Protein AF-A0A8T1W6V2-F1 (afdb_monomer_lite)

Foldseek 3Di:
DDDDPVQLCVQLVVVVVVVVVVVVCVVDVVVVVLVVPQDDCDDPDPVVNVVSVVSCVVCVVVVVVCCVVVVVVVVVVVNVVSSVVSVVVVVCVVPVDDDPVDDDDDDD

Structure (mmCIF, N/CA/C/O backbone):
data_AF-A0A8T1W6V2-F1
#
_entry.id   AF-A0A8T1W6V2-F1
#
loop_
_atom_site.group_PDB
_atom_site.id
_atom_site.type_symbol
_atom_site.label_atom_id
_atom_site.label_alt_id
_atom_site.label_comp_id
_atom_site.label_asym_id
_atom_site.label_entity_id
_atom_site.label_seq_id
_atom_site.pdbx_PDB_ins_code
_atom_site.Cartn_x
_atom_site.Cartn_y
_atom_site.Cartn_z
_atom_site.occupancy
_atom_site.B_iso_or_equiv
_atom_site.auth_seq_id
_atom_site.auth_comp_id
_atom_site.auth_asym_id
_atom_site.auth_atom_id
_atom_site.pdbx_PDB_model_num
ATOM 1 N N . MET A 1 1 ? 20.141 -13.248 -22.130 1.00 62.03 1 MET A N 1
ATOM 2 C CA . MET A 1 1 ? 20.116 -12.518 -20.847 1.00 62.03 1 MET A CA 1
ATOM 3 C C . MET A 1 1 ? 18.783 -12.831 -20.200 1.00 62.03 1 MET A C 1
ATOM 5 O O . MET A 1 1 ? 17.768 -12.407 -20.731 1.00 62.03 1 MET A O 1
ATOM 9 N N . GLU A 1 2 ? 18.767 -13.651 -19.155 1.00 70.81 2 GLU A N 1
ATOM 10 C CA . GLU A 1 2 ? 17.520 -14.030 -18.485 1.00 70.81 2 GLU A CA 1
ATOM 11 C C . GLU A 1 2 ? 17.274 -13.102 -17.303 1.00 70.81 2 GLU A C 1
ATOM 13 O O . GLU A 1 2 ? 18.123 -12.954 -16.426 1.00 70.81 2 GLU A O 1
ATOM 18 N N . ILE A 1 3 ? 16.115 -12.451 -17.303 1.00 77.00 3 ILE A N 1
ATOM 19 C CA . ILE A 1 3 ? 15.654 -11.661 -16.168 1.00 77.00 3 ILE A CA 1
ATOM 20 C C . ILE A 1 3 ? 14.823 -12.589 -15.296 1.00 77.00 3 ILE A C 1
ATOM 22 O O . ILE A 1 3 ? 13.771 -13.073 -15.712 1.00 77.00 3 ILE A O 1
ATOM 26 N N . SER A 1 4 ? 15.278 -12.823 -14.068 1.00 84.75 4 SER A N 1
ATOM 27 C CA . SER A 1 4 ? 14.500 -13.602 -13.111 1.00 84.75 4 SER A CA 1
ATOM 28 C C . SER A 1 4 ? 13.398 -12.749 -12.486 1.00 84.75 4 SER A C 1
ATOM 30 O O . SER A 1 4 ? 13.612 -11.605 -12.079 1.00 84.75 4 SER A O 1
ATOM 32 N N . THR A 1 5 ? 12.227 -13.345 -12.268 1.00 81.56 5 THR A N 1
ATOM 33 C CA . THR A 1 5 ? 11.142 -12.728 -11.491 1.00 81.56 5 THR A CA 1
ATOM 34 C C . THR A 1 5 ? 11.591 -12.354 -10.074 1.00 81.56 5 THR A C 1
ATOM 36 O O . THR A 1 5 ? 11.094 -11.385 -9.500 1.00 81.56 5 THR A O 1
ATOM 39 N N . ARG A 1 6 ? 12.543 -13.100 -9.494 1.00 84.19 6 ARG A N 1
ATOM 40 C CA . ARG A 1 6 ? 13.104 -12.815 -8.163 1.00 84.19 6 ARG A CA 1
ATOM 41 C C . ARG A 1 6 ? 13.891 -11.506 -8.151 1.00 84.19 6 ARG A C 1
ATOM 43 O O . ARG A 1 6 ? 13.776 -10.733 -7.204 1.00 84.19 6 ARG A O 1
ATOM 50 N N . GLU A 1 7 ? 14.652 -11.261 -9.209 1.00 85.44 7 GLU A N 1
ATOM 51 C CA . GLU A 1 7 ? 15.466 -10.061 -9.383 1.00 85.44 7 GLU A CA 1
ATOM 52 C C . GLU A 1 7 ? 14.586 -8.819 -9.549 1.00 85.44 7 GLU A C 1
ATOM 54 O O . GLU A 1 7 ? 14.771 -7.833 -8.837 1.00 85.44 7 GLU A O 1
ATOM 59 N N . TYR A 1 8 ? 13.549 -8.901 -10.390 1.00 86.38 8 TYR A N 1
ATOM 60 C CA . TYR A 1 8 ? 12.558 -7.832 -10.526 1.00 86.38 8 TYR A CA 1
ATOM 61 C C . TYR A 1 8 ? 11.899 -7.476 -9.186 1.00 86.38 8 TYR A C 1
ATOM 63 O O . TYR A 1 8 ? 11.854 -6.308 -8.803 1.00 86.38 8 TYR A O 1
ATOM 71 N N . ARG A 1 9 ? 11.432 -8.482 -8.432 1.00 83.00 9 ARG A N 1
ATOM 72 C CA . ARG A 1 9 ? 10.791 -8.270 -7.121 1.00 83.00 9 ARG A CA 1
ATOM 73 C C . ARG A 1 9 ? 11.725 -7.604 -6.114 1.00 83.00 9 ARG A C 1
ATOM 75 O O . ARG A 1 9 ? 11.257 -6.808 -5.300 1.00 83.00 9 ARG A O 1
ATOM 82 N N . HIS A 1 10 ? 13.015 -7.934 -6.164 1.00 85.06 10 HIS A N 1
ATOM 83 C CA . HIS A 1 10 ? 14.031 -7.311 -5.324 1.00 85.06 10 HIS A CA 1
ATOM 84 C C . HIS A 1 10 ? 14.231 -5.836 -5.698 1.00 85.06 10 HIS A C 1
ATOM 86 O O . HIS A 1 10 ? 14.138 -4.968 -4.835 1.00 85.06 10 HIS A O 1
ATOM 92 N N . LEU A 1 11 ? 14.407 -5.535 -6.989 1.00 85.00 11 LEU A N 1
ATOM 93 C CA . LEU A 1 11 ? 14.557 -4.162 -7.489 1.00 85.00 11 LEU A CA 1
ATOM 94 C C . LEU A 1 11 ? 13.323 -3.294 -7.202 1.00 85.00 11 LEU A C 1
ATOM 96 O O . LEU A 1 11 ? 13.450 -2.136 -6.814 1.00 85.00 11 LEU A O 1
ATOM 100 N N . ALA A 1 12 ? 12.129 -3.872 -7.325 1.00 84.62 12 ALA A N 1
ATOM 101 C CA . ALA A 1 12 ? 10.866 -3.211 -7.014 1.00 84.62 12 ALA A CA 1
ATOM 102 C C . ALA A 1 12 ? 1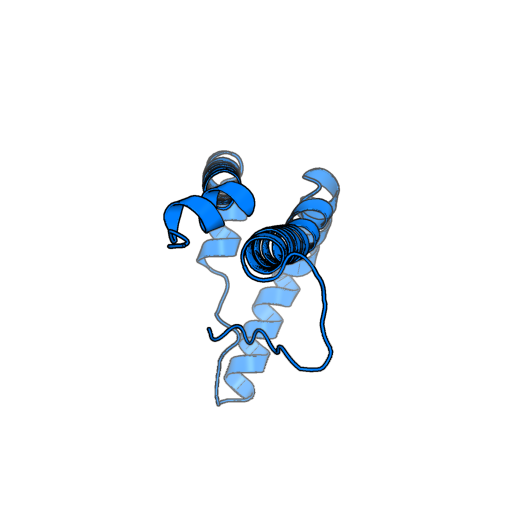0.551 -3.156 -5.503 1.00 84.62 12 ALA A C 1
ATOM 104 O O . ALA A 1 12 ? 9.483 -2.673 -5.126 1.00 84.62 12 ALA A O 1
ATOM 105 N N . LYS A 1 13 ? 11.441 -3.672 -4.636 1.00 82.31 13 LYS A N 1
ATOM 106 C CA . LYS A 1 13 ? 11.278 -3.742 -3.170 1.00 82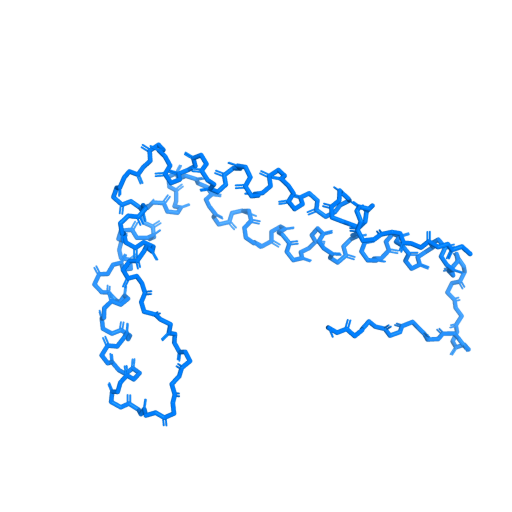.31 13 LYS A CA 1
ATOM 107 C C . LYS A 1 13 ? 9.956 -4.379 -2.719 1.00 82.31 13 LYS A C 1
ATOM 109 O O . LYS A 1 13 ? 9.375 -4.006 -1.699 1.00 82.31 13 LYS A O 1
ATOM 114 N N . MET A 1 14 ? 9.461 -5.366 -3.470 1.00 79.19 14 MET A N 1
ATOM 115 C CA . MET A 1 14 ? 8.168 -6.000 -3.180 1.00 79.19 14 MET A CA 1
ATOM 116 C C . MET A 1 14 ? 8.164 -6.747 -1.842 1.00 79.19 14 MET A C 1
ATOM 118 O O . MET A 1 14 ? 7.147 -6.742 -1.149 1.00 79.19 14 MET A O 1
ATOM 122 N N . ASN A 1 15 ? 9.283 -7.371 -1.466 1.00 81.06 15 ASN A N 1
ATOM 123 C CA . ASN A 1 15 ? 9.390 -8.089 -0.195 1.00 81.06 15 ASN A CA 1
ATOM 124 C C . ASN A 1 15 ? 9.399 -7.130 1.000 1.00 81.06 15 ASN A C 1
ATOM 126 O O . ASN A 1 15 ? 8.661 -7.364 1.953 1.00 81.06 15 ASN A O 1
ATOM 130 N N . ASP A 1 16 ? 10.148 -6.029 0.918 1.00 80.94 16 ASP A N 1
ATOM 131 C CA . ASP A 1 16 ? 10.181 -4.995 1.961 1.00 80.94 16 ASP A CA 1
ATOM 132 C C . ASP A 1 16 ? 8.795 -4.386 2.166 1.00 80.94 16 ASP A C 1
ATOM 134 O O . ASP A 1 16 ? 8.341 -4.186 3.292 1.00 80.94 16 ASP A O 1
ATOM 138 N N . LEU A 1 17 ? 8.079 -4.154 1.064 1.00 75.44 17 LEU A N 1
ATOM 139 C CA . LEU A 1 17 ? 6.710 -3.662 1.088 1.00 75.44 17 LEU A CA 1
ATOM 140 C C . LEU A 1 17 ? 5.760 -4.652 1.751 1.00 75.44 17 LEU A C 1
ATOM 142 O O . LEU A 1 17 ? 4.948 -4.262 2.592 1.00 75.44 17 LEU A O 1
ATOM 146 N N . ARG A 1 18 ? 5.853 -5.929 1.374 1.00 79.06 18 ARG A N 1
ATOM 147 C CA . ARG A 1 18 ? 5.042 -6.982 1.979 1.00 79.06 18 ARG A CA 1
ATOM 148 C C . ARG A 1 18 ? 5.310 -7.045 3.480 1.00 79.06 18 ARG A C 1
ATOM 150 O O . ARG A 1 18 ? 4.358 -6.956 4.251 1.00 79.06 18 ARG A O 1
ATOM 157 N N . PHE A 1 19 ? 6.579 -7.087 3.877 1.00 84.19 19 PHE A N 1
ATOM 158 C CA . PHE A 1 19 ? 7.007 -7.103 5.273 1.00 84.19 19 PHE A CA 1
ATOM 159 C C . PHE A 1 19 ? 6.483 -5.892 6.052 1.00 84.19 19 PHE A C 1
ATOM 161 O O . PHE A 1 19 ? 5.886 -6.049 7.116 1.00 84.19 19 PHE A O 1
ATOM 168 N N . TYR A 1 20 ? 6.630 -4.685 5.504 1.00 79.94 20 TYR A N 1
ATOM 169 C CA . TYR A 1 20 ? 6.094 -3.468 6.108 1.00 79.94 20 TYR A CA 1
ATOM 170 C C . TYR A 1 20 ? 4.570 -3.537 6.257 1.00 79.94 20 TYR A C 1
ATOM 172 O O . TYR A 1 20 ? 4.049 -3.260 7.333 1.00 79.94 20 TYR A O 1
ATOM 180 N N . SER A 1 21 ? 3.849 -3.958 5.214 1.00 79.19 21 SER A N 1
ATOM 181 C CA . SER A 1 21 ? 2.384 -4.038 5.237 1.00 79.19 21 SER A CA 1
ATOM 182 C C . SER A 1 21 ? 1.862 -5.057 6.252 1.00 79.19 21 SER A C 1
ATOM 184 O O . SER A 1 21 ? 0.866 -4.806 6.931 1.00 79.19 21 SER A O 1
ATOM 186 N N . GLU A 1 22 ? 2.542 -6.197 6.384 1.00 85.12 22 GLU A N 1
ATOM 187 C CA . GLU A 1 22 ? 2.216 -7.226 7.365 1.00 85.12 22 GLU A CA 1
ATOM 188 C C . GLU A 1 22 ? 2.510 -6.725 8.783 1.00 85.12 22 GLU A C 1
ATOM 190 O O . GLU A 1 22 ? 1.683 -6.897 9.676 1.00 85.12 22 GLU A O 1
ATOM 195 N N . ASN 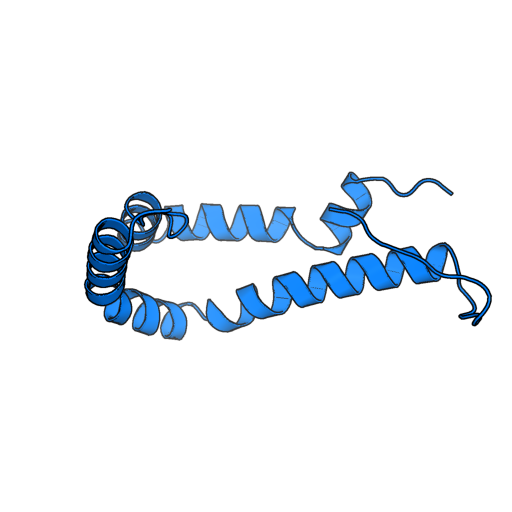A 1 23 ? 3.630 -6.030 8.991 1.00 85.31 23 ASN A N 1
ATOM 196 C CA . ASN A 1 23 ? 3.956 -5.436 10.287 1.00 85.31 23 ASN A CA 1
ATOM 197 C C . ASN A 1 23 ? 3.025 -4.286 10.670 1.00 85.31 23 ASN A C 1
ATOM 199 O O . ASN A 1 23 ? 2.668 -4.174 11.838 1.00 85.31 23 ASN A O 1
ATOM 203 N N . LEU A 1 24 ? 2.584 -3.468 9.715 1.00 81.88 24 LEU A N 1
ATOM 204 C CA . LEU A 1 24 ? 1.612 -2.406 9.963 1.00 81.88 24 LEU A CA 1
ATOM 205 C C . LEU A 1 24 ? 0.281 -2.994 10.445 1.00 81.88 24 LEU A C 1
ATOM 207 O O . LEU A 1 24 ? -0.277 -2.527 11.430 1.00 81.88 24 LEU A O 1
ATOM 211 N N . LYS A 1 25 ? -0.182 -4.083 9.818 1.00 84.38 25 LYS A N 1
ATOM 212 C CA . LYS A 1 25 ? -1.376 -4.817 10.270 1.00 84.38 25 LYS A CA 1
ATOM 213 C C . LYS A 1 25 ? -1.203 -5.430 11.663 1.00 84.38 25 LYS A C 1
ATOM 215 O O . LYS A 1 25 ? -2.172 -5.508 12.406 1.00 84.38 25 LYS A O 1
ATOM 220 N N . LYS A 1 26 ? 0.007 -5.873 12.021 1.00 87.12 26 LYS A N 1
ATOM 221 C CA . LYS A 1 26 ? 0.297 -6.399 13.367 1.00 87.12 26 LYS A CA 1
ATOM 222 C C . LYS A 1 26 ? 0.319 -5.303 14.433 1.00 87.12 26 LYS A C 1
ATOM 224 O O . LYS A 1 26 ? -0.134 -5.548 15.543 1.00 87.12 26 LYS A O 1
ATOM 229 N N . ARG A 1 27 ? 0.862 -4.127 14.108 1.00 86.38 27 ARG A N 1
ATOM 230 C CA . ARG A 1 27 ? 0.948 -2.980 15.027 1.00 86.38 27 ARG A CA 1
ATOM 231 C C . ARG A 1 27 ? -0.413 -2.332 15.264 1.00 86.38 27 ARG A C 1
ATOM 233 O O . ARG A 1 27 ? -0.693 -1.926 16.380 1.00 86.38 27 ARG A O 1
ATOM 240 N N . GLU A 1 28 ? -1.244 -2.276 14.226 1.00 86.88 28 GLU A N 1
ATOM 241 C CA . GLU A 1 28 ? -2.500 -1.527 14.228 1.00 86.88 28 GLU A CA 1
ATOM 242 C C . GLU A 1 28 ? -3.699 -2.460 13.983 1.00 86.88 28 GLU A C 1
ATOM 244 O O . GLU A 1 28 ? -4.128 -2.654 12.836 1.00 86.88 28 GLU A O 1
ATOM 249 N N . PRO A 1 29 ? -4.269 -3.061 15.045 1.00 87.50 29 PRO A N 1
ATOM 250 C CA . PRO A 1 29 ? -5.333 -4.058 14.919 1.00 87.50 29 PRO A CA 1
ATOM 251 C C . PRO A 1 29 ? -6.635 -3.477 14.347 1.00 87.50 29 PRO A C 1
ATOM 253 O O . PRO A 1 29 ? -7.352 -4.170 13.619 1.00 87.50 29 PRO A O 1
ATOM 256 N N . LEU A 1 30 ? -6.923 -2.195 14.602 1.00 86.50 30 LEU A N 1
ATOM 257 C CA . LEU A 1 30 ? -8.066 -1.500 14.000 1.00 86.50 30 LEU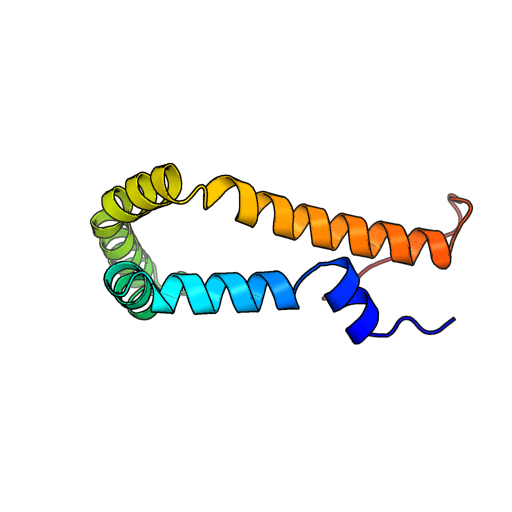 A CA 1
ATOM 258 C C . LEU A 1 30 ? -7.897 -1.369 12.484 1.00 86.50 30 LEU A C 1
ATOM 260 O O . LEU A 1 30 ? -8.800 -1.730 11.730 1.00 86.50 30 LEU A O 1
ATOM 264 N N . TYR A 1 31 ? -6.714 -0.959 12.020 1.00 85.50 31 TYR A N 1
ATOM 265 C CA . TYR A 1 31 ? -6.408 -0.902 10.591 1.00 85.50 31 TYR A CA 1
ATOM 266 C C . TYR A 1 31 ? -6.509 -2.284 9.932 1.00 85.50 31 TYR A C 1
ATOM 268 O O . TYR A 1 31 ? -7.125 -2.423 8.875 1.00 85.50 31 TYR A O 1
ATOM 276 N N . ALA A 1 32 ? -5.970 -3.327 10.569 1.00 88.00 32 ALA A N 1
ATOM 277 C CA . ALA A 1 32 ? -6.071 -4.691 10.057 1.00 88.00 32 ALA A CA 1
ATOM 278 C C . ALA A 1 32 ? -7.527 -5.162 9.922 1.00 88.00 32 ALA A C 1
ATOM 280 O O . ALA A 1 32 ? -7.878 -5.794 8.923 1.00 88.00 32 ALA A O 1
ATOM 281 N N . THR A 1 33 ? -8.375 -4.820 10.894 1.00 90.31 33 THR A N 1
ATOM 282 C CA . THR A 1 33 ? -9.802 -5.162 10.891 1.00 90.31 33 THR A CA 1
ATOM 283 C C . THR A 1 33 ? -10.536 -4.458 9.753 1.00 90.31 33 THR A C 1
ATOM 285 O O . THR A 1 33 ? -11.212 -5.122 8.968 1.00 90.31 33 THR A O 1
ATOM 288 N N . VAL A 1 34 ? -10.337 -3.145 9.593 1.00 88.12 34 VAL A N 1
ATOM 289 C CA . VAL A 1 34 ? -10.955 -2.358 8.512 1.00 88.12 34 VAL A CA 1
ATOM 290 C C . VAL A 1 34 ? -10.515 -2.862 7.139 1.00 88.12 34 VAL A C 1
ATOM 292 O O . VAL A 1 34 ? -11.346 -3.041 6.254 1.00 88.12 34 VAL A O 1
ATOM 295 N N . VAL A 1 35 ? -9.224 -3.156 6.955 1.00 86.31 35 VAL A N 1
ATOM 296 C CA . VAL A 1 35 ? -8.705 -3.693 5.686 1.00 86.31 35 VAL A CA 1
ATOM 297 C C . VAL A 1 35 ? -9.265 -5.083 5.388 1.00 86.31 35 VAL A C 1
ATOM 299 O O . VAL A 1 35 ? -9.545 -5.382 4.231 1.00 86.31 35 VAL A O 1
ATOM 302 N N . ARG A 1 36 ? -9.441 -5.936 6.403 1.00 88.19 36 ARG A N 1
ATOM 303 C CA . ARG A 1 36 ? -10.023 -7.277 6.234 1.00 88.19 36 ARG A CA 1
ATOM 304 C C . ARG A 1 36 ? -11.516 -7.223 5.905 1.00 88.19 36 ARG A C 1
ATOM 306 O O . ARG A 1 36 ? -11.983 -8.051 5.131 1.00 88.19 36 ARG A O 1
ATOM 313 N N . ALA A 1 37 ? -12.241 -6.277 6.495 1.00 89.81 37 ALA A N 1
ATOM 314 C CA . ALA A 1 37 ? -13.664 -6.064 6.253 1.00 89.81 37 ALA A CA 1
ATOM 315 C C . ALA A 1 37 ? -13.947 -5.264 4.968 1.00 89.81 37 ALA A C 1
ATOM 317 O O . ALA A 1 37 ? -15.087 -5.235 4.511 1.00 89.81 37 ALA A O 1
ATOM 318 N N . MET A 1 38 ? -12.927 -4.626 4.381 1.00 89.88 38 MET A N 1
ATOM 319 C CA . MET A 1 38 ? -13.064 -3.795 3.189 1.00 89.88 38 MET A CA 1
ATOM 320 C C . MET A 1 38 ? -13.637 -4.605 2.015 1.00 89.88 38 MET A C 1
ATOM 322 O O . MET A 1 38 ? -13.005 -5.567 1.565 1.00 89.88 38 MET A O 1
ATOM 326 N N . PRO A 1 39 ? -14.800 -4.221 1.467 1.00 88.38 39 PRO A N 1
ATOM 327 C CA . PRO A 1 39 ? -15.369 -4.922 0.334 1.00 88.38 39 PRO A CA 1
ATOM 328 C C . PRO A 1 39 ? -14.580 -4.634 -0.949 1.00 88.38 39 PRO A C 1
ATOM 330 O O . PRO A 1 39 ? -14.096 -3.527 -1.186 1.00 88.38 39 PRO A O 1
ATOM 333 N N . SER A 1 40 ? -14.494 -5.631 -1.830 1.00 85.44 40 SER A N 1
ATOM 334 C CA . SER A 1 40 ? -13.988 -5.424 -3.191 1.00 85.44 40 SER A CA 1
ATOM 335 C C . SER A 1 40 ? -14.938 -4.514 -3.968 1.00 85.44 40 SER A C 1
ATOM 337 O O . SER A 1 40 ? -16.135 -4.757 -3.973 1.00 85.44 40 SER A O 1
ATOM 339 N N . PHE A 1 41 ? -14.440 -3.521 -4.701 1.00 85.94 41 PHE A N 1
ATOM 340 C CA . PHE A 1 41 ? -15.289 -2.668 -5.549 1.00 85.94 41 PHE A CA 1
ATOM 341 C C . PHE A 1 41 ? -15.633 -3.281 -6.909 1.00 85.94 41 PHE A C 1
ATOM 343 O O . PHE A 1 41 ? -16.453 -2.728 -7.635 1.00 85.94 41 PHE A O 1
ATOM 350 N N . LYS A 1 42 ? -15.046 -4.431 -7.265 1.00 86.25 42 LYS A N 1
ATOM 351 C CA . LYS A 1 42 ? -15.402 -5.133 -8.503 1.00 86.25 42 LYS A CA 1
ATOM 352 C C . LYS A 1 42 ? -16.780 -5.781 -8.329 1.00 86.25 42 LYS A C 1
ATOM 354 O O . LYS A 1 42 ? -16.934 -6.744 -7.575 1.00 86.25 42 LYS A O 1
ATOM 359 N N . THR A 1 43 ? -17.789 -5.213 -8.979 1.00 88.62 43 THR A N 1
ATOM 360 C CA . THR A 1 43 ? -19.175 -5.700 -9.008 1.00 88.62 43 THR A CA 1
ATOM 361 C C . THR A 1 43 ? -19.822 -5.299 -10.329 1.00 88.62 43 THR A C 1
ATOM 363 O O . THR A 1 43 ? -19.495 -4.252 -10.879 1.00 88.62 43 THR A O 1
ATOM 366 N N . SER A 1 44 ? -20.719 -6.145 -10.833 1.00 88.50 44 SER A N 1
ATOM 367 C CA . SER A 1 44 ? -21.568 -5.872 -11.998 1.00 88.50 44 SER A CA 1
ATOM 368 C C . SER A 1 44 ? -22.882 -5.172 -11.631 1.00 88.50 44 SER A C 1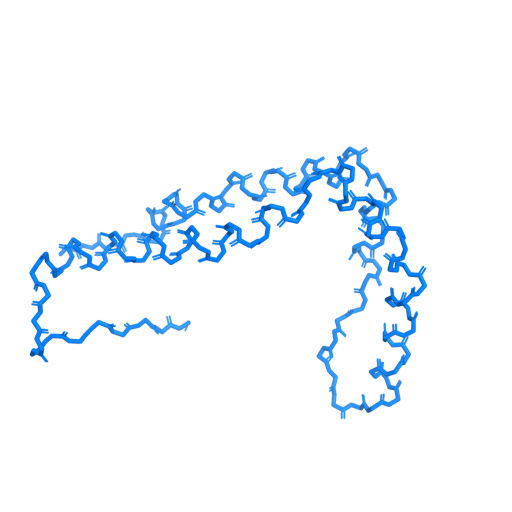
ATOM 370 O O . SER A 1 44 ? -23.538 -4.623 -12.508 1.00 88.50 44 SER A O 1
ATOM 372 N N . SER A 1 45 ? -23.268 -5.183 -10.349 1.00 92.19 45 SER A N 1
ATOM 373 C CA . SER A 1 45 ? -24.469 -4.512 -9.837 1.00 92.19 45 SER A CA 1
ATOM 374 C C . SER A 1 45 ? -24.138 -3.155 -9.220 1.00 92.19 45 SER A C 1
ATOM 376 O O . SER A 1 45 ? -23.179 -3.033 -8.445 1.00 92.19 45 SER A O 1
ATOM 378 N N . TYR A 1 46 ? -24.972 -2.166 -9.546 1.00 91.56 46 TYR A N 1
ATOM 379 C CA . TYR A 1 46 ? -24.881 -0.793 -9.058 1.00 91.56 46 TYR A CA 1
ATOM 380 C C . TYR A 1 46 ? -25.261 -0.666 -7.577 1.00 91.56 46 TYR A C 1
ATOM 382 O O . TYR A 1 46 ? -24.526 -0.044 -6.814 1.00 91.56 46 TYR A O 1
ATOM 390 N N . ASP A 1 47 ? -26.337 -1.314 -7.130 1.00 93.00 47 ASP A N 1
ATOM 391 C CA . ASP A 1 47 ? -26.779 -1.242 -5.727 1.00 93.00 47 ASP A CA 1
ATOM 392 C C . ASP A 1 47 ? -25.717 -1.808 -4.783 1.00 93.00 47 ASP A C 1
ATOM 394 O O . ASP A 1 47 ? -25.355 -1.207 -3.767 1.00 93.00 47 ASP A O 1
ATOM 398 N N . THR A 1 48 ? -25.127 -2.936 -5.181 1.00 90.31 48 THR A N 1
ATOM 399 C CA . THR A 1 48 ? -24.013 -3.551 -4.463 1.00 90.31 48 THR A CA 1
ATOM 400 C C . THR A 1 48 ? -22.793 -2.631 -4.445 1.00 90.31 48 THR A C 1
ATOM 402 O O . THR A 1 48 ? -22.081 -2.575 -3.444 1.00 90.31 48 THR A O 1
ATOM 405 N N . TYR A 1 49 ? -22.528 -1.890 -5.524 1.00 92.38 49 TYR A N 1
ATOM 406 C CA . TYR A 1 49 ? -21.453 -0.896 -5.542 1.00 92.38 49 TYR A CA 1
ATOM 407 C C . TYR A 1 49 ? -21.725 0.231 -4.541 1.00 92.38 49 TYR A C 1
ATOM 409 O O . TYR A 1 49 ? -20.837 0.579 -3.762 1.00 92.38 49 TYR A O 1
ATOM 417 N N . PHE A 1 50 ? -22.952 0.753 -4.509 1.00 92.69 50 PHE A N 1
ATOM 418 C CA . PHE A 1 50 ? -23.326 1.856 -3.629 1.00 92.69 50 PHE A CA 1
ATOM 419 C C . PHE A 1 50 ? -23.229 1.476 -2.145 1.00 92.69 50 PHE A C 1
ATOM 421 O O . PHE A 1 50 ? -22.640 2.215 -1.357 1.00 92.69 50 PHE A O 1
ATOM 428 N N . GLN A 1 51 ? -23.687 0.280 -1.765 1.00 91.69 51 GLN A N 1
ATOM 429 C CA . GLN A 1 51 ? -23.528 -0.233 -0.397 1.00 91.69 51 GLN A CA 1
ATOM 430 C C . GLN A 1 51 ? -22.051 -0.346 0.014 1.00 91.69 51 GLN A C 1
ATOM 432 O O . GLN A 1 51 ? -21.662 0.034 1.120 1.00 91.69 51 GLN A O 1
ATOM 437 N N . ARG A 1 52 ? -21.195 -0.832 -0.893 1.00 91.75 52 ARG A N 1
ATOM 438 C CA . ARG A 1 52 ? -19.747 -0.942 -0.657 1.00 91.75 52 ARG A CA 1
ATOM 439 C C . ARG A 1 52 ? -19.082 0.430 -0.553 1.00 91.75 52 ARG A C 1
ATOM 441 O O . ARG A 1 52 ? -18.186 0.617 0.270 1.00 91.75 52 ARG A O 1
ATOM 448 N N . LEU A 1 53 ? -19.542 1.396 -1.347 1.00 91.50 53 LEU A N 1
ATOM 449 C CA . LEU A 1 53 ? -19.094 2.782 -1.267 1.00 91.50 53 LEU A CA 1
ATOM 450 C C . LEU A 1 53 ? -19.483 3.414 0.071 1.00 91.50 53 LEU A C 1
ATOM 452 O O . LEU A 1 53 ? -18.652 4.073 0.687 1.00 91.50 53 LEU A O 1
ATOM 456 N N . GLN A 1 54 ? -20.696 3.160 0.561 1.00 92.50 54 GLN A N 1
ATOM 457 C CA . GLN A 1 54 ? -21.147 3.648 1.861 1.00 92.50 54 GLN A CA 1
ATOM 458 C C . GLN A 1 54 ? -20.303 3.074 3.008 1.00 92.50 54 GLN A C 1
ATOM 460 O O . GLN A 1 54 ? -19.882 3.829 3.887 1.00 92.50 54 GLN A O 1
ATOM 465 N N . PHE A 1 55 ? -19.973 1.776 2.962 1.00 89.94 55 PHE A N 1
ATOM 466 C CA . PHE A 1 55 ? -19.036 1.162 3.910 1.00 89.94 55 PHE A CA 1
ATOM 467 C C . PHE A 1 55 ? -17.679 1.875 3.893 1.00 89.94 55 PHE A C 1
ATOM 469 O O . PHE A 1 55 ? -17.143 2.235 4.940 1.00 89.94 55 PHE A O 1
ATOM 476 N N . PHE A 1 56 ? -17.127 2.129 2.705 1.00 88.38 56 PHE A N 1
ATOM 477 C CA . PHE A 1 56 ? -15.868 2.858 2.578 1.00 88.38 56 PHE A CA 1
ATOM 478 C C . PHE A 1 56 ? -15.967 4.282 3.130 1.00 88.38 56 PHE A C 1
ATOM 480 O O . PHE A 1 56 ? -15.069 4.720 3.845 1.00 88.38 56 PHE A O 1
ATOM 487 N N . TRP A 1 57 ? -17.072 4.980 2.871 1.00 90.19 57 TRP A N 1
ATOM 488 C CA . TRP A 1 57 ? -17.291 6.345 3.341 1.00 90.19 57 TRP A CA 1
ATOM 489 C C . TRP A 1 57 ? -17.318 6.443 4.868 1.00 90.19 57 TRP A C 1
ATOM 491 O O . TRP A 1 57 ? -16.706 7.346 5.438 1.00 90.19 57 TRP A O 1
ATOM 501 N N . GLN A 1 58 ? -17.935 5.469 5.543 1.00 91.62 58 GLN A N 1
ATOM 502 C CA . GLN A 1 58 ? -17.931 5.377 7.010 1.00 91.62 58 GLN A CA 1
ATOM 503 C C . GLN A 1 58 ? -16.513 5.244 7.587 1.00 91.62 58 GLN A C 1
ATOM 505 O O . GLN A 1 58 ? -16.224 5.773 8.658 1.00 91.62 58 GLN A O 1
ATOM 510 N N . HIS A 1 59 ? -15.612 4.584 6.858 1.00 89.00 59 HIS A N 1
ATOM 511 C CA . HIS A 1 59 ? -14.233 4.344 7.283 1.00 89.00 59 HIS A CA 1
ATOM 512 C C . HIS A 1 59 ? -13.241 5.370 6.713 1.00 89.00 59 HIS A C 1
ATOM 514 O O . HIS A 1 59 ? -12.073 5.379 7.106 1.00 89.00 59 HIS A O 1
ATOM 520 N N . LEU A 1 60 ? -13.683 6.262 5.821 1.00 87.06 60 LEU A N 1
ATOM 521 C CA . LEU A 1 60 ? -12.824 7.213 5.118 1.00 87.06 60 LEU A CA 1
ATOM 522 C C . LEU A 1 60 ? -12.100 8.145 6.085 1.00 87.06 60 LEU A C 1
ATOM 524 O O . LEU A 1 60 ? -10.905 8.375 5.929 1.00 87.06 60 LEU A O 1
ATOM 528 N N . ARG A 1 61 ? -12.804 8.662 7.098 1.00 86.56 61 ARG A N 1
ATOM 529 C CA . ARG A 1 61 ? -12.211 9.586 8.073 1.00 86.56 61 ARG A CA 1
ATOM 530 C C . ARG A 1 61 ? -11.061 8.925 8.827 1.00 86.56 61 ARG A C 1
ATOM 532 O O . ARG A 1 61 ? -9.991 9.515 8.904 1.00 86.56 61 ARG A O 1
ATOM 539 N N . PHE A 1 62 ? -11.269 7.694 9.295 1.00 86.94 62 PHE A N 1
ATOM 540 C CA . PHE A 1 62 ? -10.226 6.889 9.928 1.00 86.94 62 PHE A CA 1
ATOM 541 C C . PHE A 1 62 ? -9.051 6.644 8.975 1.00 86.94 62 PHE A C 1
ATOM 543 O O . PHE A 1 62 ? -7.903 6.846 9.350 1.00 86.94 62 PHE A O 1
ATOM 550 N N . LEU A 1 63 ? -9.319 6.253 7.726 1.00 83.44 63 LEU A N 1
ATOM 551 C CA . LEU A 1 63 ? -8.262 5.999 6.746 1.00 83.44 63 LEU A CA 1
ATOM 552 C C . LEU A 1 63 ? -7.451 7.260 6.428 1.00 83.44 63 LEU A C 1
ATOM 554 O O . LEU A 1 63 ? -6.236 7.169 6.284 1.00 83.44 63 LEU A O 1
ATOM 558 N N . LEU A 1 64 ? -8.095 8.425 6.338 1.00 84.00 64 LEU A N 1
ATOM 559 C CA . LEU A 1 64 ? -7.423 9.695 6.073 1.00 84.00 64 LEU A CA 1
ATOM 560 C C . LEU A 1 64 ? -6.542 10.123 7.247 1.00 84.00 64 LEU A C 1
ATOM 562 O O . LEU A 1 64 ? -5.366 10.411 7.022 1.00 84.00 64 LEU A O 1
ATOM 566 N N . THR A 1 65 ? -7.059 10.105 8.480 1.00 84.94 65 THR A N 1
ATOM 567 C CA . THR A 1 65 ? -6.269 10.446 9.676 1.00 84.94 65 THR A CA 1
ATOM 568 C C . THR A 1 65 ? -5.105 9.480 9.850 1.00 84.94 65 THR A C 1
ATOM 570 O O . THR A 1 65 ? -3.957 9.905 9.952 1.00 84.94 65 THR A O 1
ATOM 573 N N . PHE A 1 66 ? -5.374 8.180 9.729 1.00 83.25 66 PHE A N 1
ATOM 574 C CA . PHE A 1 66 ? -4.354 7.141 9.793 1.00 83.25 66 PHE A CA 1
ATOM 575 C C . PHE A 1 66 ? -3.293 7.314 8.699 1.00 83.25 66 PHE A C 1
ATOM 577 O O . PHE A 1 66 ? -2.101 7.149 8.945 1.00 83.25 66 PHE A O 1
ATOM 584 N N . SER A 1 67 ? -3.695 7.698 7.483 1.00 77.62 67 SER A N 1
ATOM 585 C CA . SER A 1 67 ? -2.755 7.927 6.381 1.00 77.62 67 SER A CA 1
ATOM 586 C C . SER A 1 67 ? -1.861 9.152 6.571 1.00 77.62 67 SER A C 1
ATOM 588 O O . SER A 1 67 ? -0.721 9.134 6.097 1.00 77.62 67 SER A O 1
ATOM 590 N N . ALA A 1 68 ? -2.361 10.179 7.264 1.00 78.56 68 ALA A N 1
ATOM 591 C CA . ALA A 1 68 ? -1.603 11.370 7.620 1.00 78.56 68 ALA A CA 1
ATOM 592 C C . ALA A 1 68 ? -0.598 11.071 8.744 1.00 78.56 68 ALA A C 1
ATOM 594 O O . ALA A 1 68 ? 0.558 11.471 8.643 1.00 78.56 68 ALA A O 1
ATOM 595 N N . GLU A 1 69 ? -1.008 10.309 9.761 1.00 79.81 69 GLU A N 1
ATOM 596 C CA . GLU A 1 69 ? -0.169 9.930 10.908 1.00 79.81 69 GLU A CA 1
ATOM 597 C C . GLU A 1 69 ? 0.929 8.924 10.535 1.00 79.81 69 GLU A C 1
ATOM 599 O O . GLU A 1 69 ? 2.083 9.077 10.923 1.00 79.81 69 GLU A O 1
ATOM 604 N N . GLN A 1 70 ? 0.595 7.905 9.741 1.00 71.94 70 GLN A N 1
ATOM 605 C CA . GLN A 1 70 ? 1.506 6.803 9.406 1.00 71.94 70 GLN A CA 1
ATOM 606 C C . GLN A 1 70 ? 2.273 7.023 8.087 1.00 71.94 70 GLN A C 1
ATOM 608 O O . GLN A 1 70 ? 2.941 6.114 7.595 1.00 71.94 70 GLN A O 1
ATOM 613 N N . ALA A 1 71 ? 2.166 8.212 7.476 1.00 64.31 71 ALA A N 1
ATOM 614 C CA . ALA A 1 71 ? 2.767 8.561 6.180 1.00 64.31 71 ALA A CA 1
ATOM 615 C C . ALA A 1 71 ? 2.487 7.544 5.044 1.00 64.31 71 ALA A C 1
ATOM 617 O O . ALA A 1 71 ? 3.269 7.409 4.097 1.00 64.31 71 ALA A O 1
ATOM 618 N N . ILE A 1 72 ? 1.346 6.848 5.098 1.00 60.38 72 ILE A N 1
ATOM 619 C CA . ILE A 1 72 ? 0.965 5.769 4.162 1.00 60.38 72 ILE A CA 1
ATOM 620 C C . ILE A 1 72 ? 0.886 6.284 2.721 1.00 60.38 72 ILE A C 1
ATOM 622 O O . ILE A 1 72 ? 1.188 5.558 1.768 1.00 60.38 72 ILE A O 1
ATOM 626 N N . LEU A 1 73 ? 0.527 7.561 2.561 1.00 54.09 73 LEU A N 1
ATOM 627 C CA . LEU A 1 73 ? 0.389 8.213 1.264 1.00 54.09 73 LEU A CA 1
ATOM 628 C C . LEU A 1 73 ? 1.713 8.307 0.503 1.00 54.09 73 LEU A C 1
ATOM 630 O O . LEU A 1 73 ? 1.699 8.164 -0.713 1.00 54.09 73 LEU A O 1
ATOM 634 N N . ARG A 1 74 ? 2.874 8.446 1.159 1.00 53.03 74 ARG A N 1
ATOM 635 C CA . ARG A 1 74 ? 4.152 8.452 0.421 1.00 53.03 74 ARG A CA 1
ATOM 636 C C . ARG A 1 74 ? 4.433 7.101 -0.241 1.00 53.03 74 ARG A C 1
ATOM 638 O O . ARG A 1 74 ? 4.956 7.069 -1.348 1.00 53.03 74 ARG A O 1
ATOM 645 N N . TRP A 1 75 ? 4.046 5.999 0.399 1.00 53.97 75 TRP A N 1
ATOM 646 C CA . TRP A 1 75 ? 4.509 4.664 0.022 1.00 53.97 75 TRP A CA 1
ATOM 647 C C . TRP A 1 75 ? 3.755 4.039 -1.165 1.00 53.97 75 TRP A C 1
ATOM 649 O O . TRP A 1 75 ? 4.379 3.456 -2.056 1.00 53.97 75 TRP A O 1
ATOM 659 N N . ARG A 1 76 ? 2.424 4.203 -1.237 1.00 51.44 76 ARG A N 1
ATOM 660 C CA . ARG A 1 76 ? 1.605 3.626 -2.325 1.00 51.44 76 ARG A CA 1
ATOM 661 C C . ARG A 1 76 ? 1.940 4.243 -3.688 1.00 51.44 76 ARG A C 1
ATOM 663 O O . ARG A 1 76 ? 2.073 3.512 -4.663 1.00 51.44 76 ARG A O 1
ATOM 670 N N . PHE A 1 77 ? 2.177 5.557 -3.738 1.00 47.69 77 PHE A N 1
ATOM 671 C CA . PHE A 1 77 ? 2.622 6.240 -4.960 1.00 47.69 77 PHE A CA 1
ATOM 672 C C . PHE A 1 77 ? 4.082 5.925 -5.316 1.00 47.69 77 PHE A C 1
ATOM 674 O O . PHE A 1 77 ? 4.432 5.872 -6.495 1.00 47.69 77 PHE A O 1
ATOM 681 N N . THR A 1 78 ? 4.946 5.655 -4.328 1.00 55.56 78 THR A N 1
ATOM 682 C CA . THR A 1 78 ? 6.314 5.198 -4.620 1.00 55.56 78 THR A CA 1
ATOM 683 C C . THR A 1 78 ? 6.373 3.762 -5.124 1.00 55.56 78 THR A C 1
ATOM 685 O O . THR A 1 78 ? 7.338 3.430 -5.798 1.00 55.56 78 THR A O 1
ATOM 688 N N . GLN A 1 79 ? 5.375 2.914 -4.852 1.00 64.19 79 GLN A N 1
ATOM 689 C CA . GLN A 1 79 ? 5.399 1.508 -5.262 1.00 64.19 79 GLN A CA 1
ATOM 690 C C . GLN A 1 79 ? 5.296 1.345 -6.780 1.00 64.19 79 GLN A C 1
ATOM 692 O O . GLN A 1 79 ? 6.128 0.660 -7.372 1.00 64.19 79 GLN A O 1
ATOM 697 N N . ASP A 1 80 ? 4.309 1.970 -7.423 1.00 72.25 80 ASP A N 1
ATOM 698 C CA . ASP A 1 80 ? 4.171 1.868 -8.881 1.00 72.25 80 ASP A CA 1
ATOM 699 C C . ASP A 1 80 ? 5.326 2.576 -9.591 1.00 72.25 80 ASP A C 1
ATOM 701 O O . ASP A 1 80 ? 5.851 2.072 -10.583 1.00 72.25 80 ASP A O 1
ATOM 705 N N . ARG A 1 81 ? 5.842 3.653 -8.990 1.00 75.62 81 ARG A N 1
ATOM 706 C CA . ARG A 1 81 ? 7.087 4.285 -9.429 1.00 75.62 81 ARG A CA 1
ATOM 707 C C . ARG A 1 81 ? 8.298 3.353 -9.294 1.00 75.62 81 ARG A C 1
ATOM 709 O O . ARG A 1 81 ? 9.092 3.280 -10.222 1.00 75.62 81 ARG A O 1
ATOM 716 N N . ALA A 1 82 ? 8.448 2.625 -8.188 1.00 80.88 82 ALA A N 1
ATOM 717 C CA . ALA A 1 82 ? 9.557 1.695 -7.964 1.00 80.88 82 ALA A CA 1
ATOM 718 C C . ALA A 1 82 ? 9.485 0.488 -8.907 1.00 80.88 82 ALA A C 1
ATOM 720 O O . ALA A 1 82 ? 10.508 0.074 -9.444 1.00 80.88 82 ALA A O 1
ATOM 721 N N . LYS A 1 83 ? 8.281 -0.033 -9.172 1.00 83.88 83 LYS A N 1
ATOM 722 C CA . LYS A 1 83 ? 8.047 -1.052 -10.203 1.00 83.88 83 LYS A CA 1
ATOM 723 C C . LYS A 1 83 ? 8.428 -0.540 -11.588 1.00 83.88 83 LYS A C 1
ATOM 725 O O . LYS A 1 83 ? 9.141 -1.241 -12.297 1.00 83.88 83 LYS A O 1
ATOM 730 N N . MET A 1 84 ? 8.003 0.672 -11.956 1.00 84.25 84 MET A N 1
ATOM 731 C CA . MET A 1 84 ? 8.388 1.299 -13.225 1.00 84.25 84 MET A CA 1
ATOM 732 C C . MET A 1 84 ? 9.898 1.504 -13.322 1.00 84.25 84 MET A C 1
ATOM 734 O O . MET A 1 84 ? 10.480 1.188 -14.349 1.00 84.25 84 MET A O 1
ATOM 738 N N . MET A 1 85 ? 10.550 1.980 -12.260 1.00 85.44 85 MET A N 1
ATOM 739 C CA . MET A 1 85 ? 12.007 2.139 -12.226 1.00 85.44 85 MET A CA 1
ATOM 740 C C . MET A 1 85 ? 12.733 0.796 -12.342 1.00 85.44 85 MET A C 1
ATOM 742 O O . MET A 1 85 ? 13.741 0.707 -13.039 1.00 85.44 85 MET A O 1
ATOM 746 N N . ALA A 1 86 ? 12.221 -0.255 -11.696 1.00 88.81 86 ALA A N 1
ATOM 747 C CA . ALA A 1 86 ? 12.754 -1.603 -11.833 1.00 88.81 86 ALA A CA 1
ATOM 748 C C . ALA A 1 86 ? 12.603 -2.109 -13.276 1.00 88.81 86 ALA A C 1
ATOM 750 O O . ALA A 1 86 ? 13.582 -2.583 -13.847 1.00 88.81 86 ALA A O 1
ATOM 751 N N . LEU A 1 87 ? 11.430 -1.940 -13.896 1.00 87.69 87 LEU A N 1
ATOM 752 C CA . LEU A 1 87 ? 11.212 -2.280 -15.307 1.00 87.69 87 LEU A CA 1
ATOM 753 C C . LEU A 1 87 ? 12.143 -1.493 -16.232 1.00 87.69 87 LEU A C 1
ATOM 755 O O . LEU A 1 87 ? 12.821 -2.094 -17.054 1.00 87.69 87 LEU A O 1
ATOM 759 N N . ASP A 1 88 ? 12.253 -0.179 -16.048 1.00 86.81 88 ASP A N 1
ATOM 760 C CA . ASP A 1 88 ? 13.129 0.681 -16.846 1.00 86.81 88 ASP A CA 1
ATOM 761 C C . ASP A 1 88 ? 14.608 0.279 -16.698 1.00 86.81 88 ASP A C 1
ATOM 763 O O . ASP A 1 88 ? 15.349 0.217 -17.677 1.00 86.81 88 ASP A O 1
ATOM 767 N N . SER A 1 89 ? 15.044 -0.096 -15.489 1.00 87.94 89 SER A N 1
ATOM 768 C CA . SER A 1 89 ? 16.401 -0.614 -15.262 1.00 87.94 89 SER A CA 1
ATOM 769 C C . SER A 1 89 ? 16.661 -1.942 -15.984 1.00 87.94 89 SER A C 1
ATOM 771 O O . SER A 1 89 ? 17.750 -2.165 -16.514 1.00 87.94 89 SER A O 1
ATOM 773 N N . LEU A 1 90 ? 15.655 -2.816 -16.041 1.00 88.19 90 LEU A N 1
ATOM 774 C CA . LEU A 1 90 ? 15.734 -4.104 -16.719 1.00 88.19 90 LEU A CA 1
ATOM 775 C C . LEU A 1 90 ? 15.684 -3.936 -18.241 1.00 88.19 90 LEU A C 1
ATOM 777 O O . LEU A 1 90 ? 16.472 -4.556 -18.952 1.00 88.19 90 LEU A O 1
ATOM 781 N N . ALA A 1 91 ? 14.839 -3.041 -18.744 1.00 86.00 91 ALA A N 1
ATOM 782 C CA . ALA A 1 91 ? 14.789 -2.698 -20.157 1.00 86.00 91 ALA A CA 1
ATOM 783 C C . ALA A 1 91 ? 16.081 -2.044 -20.641 1.00 86.00 91 ALA A C 1
ATOM 785 O O . ALA A 1 91 ? 16.582 -2.435 -21.689 1.00 86.00 91 ALA A O 1
ATOM 786 N N . LYS A 1 92 ? 16.686 -1.139 -19.863 1.00 86.69 92 LYS A N 1
ATOM 787 C CA . LYS A 1 92 ? 18.009 -0.569 -20.176 1.00 86.69 92 LYS A CA 1
ATOM 788 C C . LYS A 1 92 ? 19.114 -1.622 -20.237 1.00 86.69 92 LYS A C 1
ATOM 790 O O . LYS A 1 92 ? 20.074 -1.454 -20.976 1.00 86.69 92 LYS A O 1
ATOM 795 N N . ARG A 1 93 ? 19.001 -2.721 -19.487 1.00 87.19 93 ARG A N 1
ATOM 796 C CA . ARG A 1 93 ? 19.942 -3.848 -19.589 1.00 87.19 93 ARG A CA 1
ATOM 797 C C . ARG A 1 93 ? 19.762 -4.647 -20.878 1.00 87.19 93 ARG A C 1
ATOM 799 O O . ARG A 1 93 ? 20.755 -5.083 -21.449 1.00 87.19 93 ARG A O 1
ATOM 806 N N . LEU A 1 94 ? 18.522 -4.822 -21.332 1.00 83.94 94 LEU A N 1
ATOM 807 C CA . LEU A 1 94 ? 18.216 -5.507 -22.591 1.00 83.94 94 LEU A CA 1
ATOM 808 C C . LEU A 1 94 ? 18.553 -4.639 -23.810 1.00 83.94 94 LEU A C 1
ATOM 810 O O . LEU A 1 94 ? 19.094 -5.129 -24.797 1.00 83.94 94 LEU A O 1
ATOM 814 N N . VAL A 1 95 ? 18.237 -3.348 -23.734 1.00 84.50 95 VAL A N 1
ATOM 815 C CA . VAL A 1 95 ? 18.408 -2.358 -24.800 1.00 84.50 95 VAL A CA 1
ATOM 816 C C . VAL A 1 95 ? 19.066 -1.112 -24.197 1.00 84.50 95 VAL A C 1
ATOM 818 O O . VAL A 1 95 ? 18.389 -0.147 -23.837 1.00 84.50 95 VAL A O 1
ATOM 821 N N . PRO A 1 96 ? 20.405 -1.112 -24.065 1.00 82.12 96 PRO A N 1
ATOM 822 C CA . PRO A 1 96 ? 21.137 -0.008 -23.441 1.00 82.12 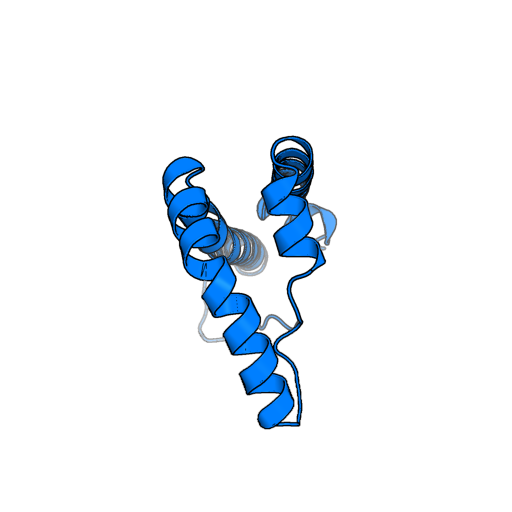96 PRO A CA 1
ATOM 823 C C . PRO A 1 96 ? 21.125 1.274 -24.273 1.00 82.12 96 PRO A C 1
ATOM 825 O O . PRO A 1 96 ? 21.263 2.367 -23.727 1.00 82.12 96 PRO A O 1
ATOM 828 N N . LYS A 1 97 ? 20.931 1.161 -25.591 1.00 84.81 97 LYS A N 1
ATOM 829 C CA . LYS A 1 97 ? 20.716 2.298 -26.488 1.00 84.81 97 LYS A CA 1
ATOM 830 C C . LYS A 1 97 ? 19.291 2.261 -27.012 1.00 84.81 97 LYS A C 1
ATOM 832 O O . LYS A 1 97 ? 18.947 1.376 -27.791 1.00 84.81 97 LYS A O 1
ATOM 837 N N . ALA A 1 98 ? 18.487 3.239 -26.609 1.00 76.62 98 ALA A N 1
ATOM 838 C CA . ALA A 1 98 ? 17.145 3.412 -27.143 1.00 76.62 98 ALA A CA 1
ATOM 839 C C . ALA A 1 98 ? 17.209 3.606 -28.668 1.00 76.62 98 ALA A C 1
ATOM 841 O O . ALA A 1 98 ? 17.927 4.473 -29.166 1.00 76.62 98 ALA A O 1
ATOM 842 N N . SER A 1 99 ? 16.457 2.792 -29.405 1.00 81.94 99 SER A N 1
ATOM 843 C CA . SER A 1 99 ? 16.326 2.878 -30.859 1.00 81.94 99 SER A CA 1
ATOM 844 C C . SER A 1 99 ? 14.851 2.855 -31.221 1.00 81.94 99 SER A C 1
ATOM 846 O O . SER A 1 99 ? 14.089 2.079 -30.654 1.00 81.94 99 SER A O 1
ATOM 848 N N . LYS A 1 100 ? 14.450 3.655 -32.215 1.00 80.44 100 LYS A N 1
ATOM 849 C CA . LYS A 1 100 ? 13.078 3.633 -32.753 1.00 80.44 100 LYS A CA 1
ATOM 850 C C . LYS A 1 100 ? 12.707 2.284 -33.384 1.00 80.44 100 LYS A C 1
ATOM 852 O O . LYS A 1 100 ? 11.532 2.019 -33.591 1.00 80.44 100 LYS A O 1
ATOM 857 N N . GLN A 1 101 ? 13.701 1.452 -33.698 1.00 80.88 101 GLN A N 1
ATOM 858 C CA . GLN A 1 101 ? 13.513 0.123 -34.282 1.00 80.88 101 GLN A CA 1
ATOM 859 C C . GLN A 1 101 ? 13.246 -0.964 -33.231 1.00 80.88 101 GLN A C 1
ATOM 861 O O . GLN A 1 101 ? 12.908 -2.084 -33.600 1.00 80.88 101 GLN A O 1
ATOM 866 N N . VAL A 1 102 ? 13.409 -0.663 -31.937 1.00 76.75 102 VAL A N 1
ATOM 867 C CA . VAL A 1 102 ? 13.273 -1.649 -30.860 1.00 76.75 102 VAL A CA 1
ATOM 868 C C . VAL A 1 102 ? 12.163 -1.214 -29.910 1.00 76.75 102 VAL A C 1
ATOM 870 O O . VAL A 1 102 ? 12.265 -0.180 -29.254 1.00 76.75 102 VAL A O 1
ATOM 873 N N . CYS A 1 103 ? 11.106 -2.020 -29.828 1.00 76.31 103 CYS A N 1
ATOM 874 C CA . CYS A 1 103 ? 10.009 -1.839 -28.885 1.00 76.31 103 CYS A CA 1
ATOM 875 C C . CYS A 1 103 ? 10.084 -2.926 -27.808 1.00 76.31 103 CYS A C 1
ATOM 877 O O . CYS A 1 103 ? 10.158 -4.111 -28.131 1.00 76.31 103 CYS A O 1
ATOM 879 N N . ILE A 1 104 ? 10.065 -2.521 -26.537 1.00 75.44 104 ILE A N 1
ATOM 880 C CA . ILE A 1 104 ? 9.923 -3.432 -25.399 1.00 75.44 104 ILE A CA 1
ATOM 881 C C . ILE A 1 104 ? 8.508 -3.245 -24.865 1.00 75.44 104 ILE A C 1
ATOM 883 O O . ILE A 1 104 ? 8.187 -2.195 -24.309 1.00 75.44 104 ILE A O 1
ATOM 887 N N . ALA A 1 105 ? 7.669 -4.259 -25.049 1.00 72.81 105 ALA A N 1
ATOM 888 C CA . ALA A 1 105 ? 6.338 -4.305 -24.465 1.00 72.81 105 ALA A CA 1
ATOM 889 C C . ALA A 1 105 ? 6.371 -5.135 -23.177 1.00 72.81 105 ALA A C 1
ATOM 891 O O . ALA A 1 105 ? 7.002 -6.192 -23.128 1.00 72.81 105 ALA A O 1
ATOM 892 N N . TYR A 1 106 ? 5.671 -4.662 -22.148 1.00 68.06 106 TYR A N 1
ATOM 893 C CA . TYR A 1 106 ? 5.438 -5.416 -20.920 1.00 68.06 106 TYR A CA 1
ATOM 894 C C . TYR A 1 106 ? 4.002 -5.941 -20.950 1.00 68.06 106 TYR A C 1
ATOM 896 O O . TYR A 1 106 ? 3.074 -5.156 -21.144 1.00 68.06 106 TYR A O 1
ATOM 904 N N . GLY A 1 107 ? 3.830 -7.252 -20.796 1.00 64.44 107 GLY A N 1
ATOM 905 C CA . GLY A 1 107 ? 2.530 -7.888 -20.577 1.00 64.44 107 GLY A CA 1
ATOM 906 C C . GLY A 1 107 ? 2.346 -8.220 -19.098 1.00 64.44 107 GLY A C 1
ATOM 907 O O . GLY A 1 107 ? 3.333 -8.546 -18.432 1.00 64.44 107 GLY A O 1
ATOM 908 N N . ASP A 1 108 ? 1.110 -8.090 -18.614 1.00 54.44 108 ASP A N 1
ATOM 909 C CA . ASP A 1 108 ? 0.683 -8.495 -17.264 1.00 54.44 108 ASP A CA 1
ATOM 910 C C . ASP A 1 108 ? 0.607 -10.028 -17.123 1.00 54.44 108 ASP A C 1
ATOM 912 O O . ASP A 1 108 ? 0.184 -10.691 -18.102 1.00 54.44 108 ASP A O 1
#

Radius of gyration: 18.92 Å; chains: 1; bounding box: 48×25×49 Å

pLDDT: mean 81.43, std 10.12, range [47.69, 93.0]

Sequence (108 aa):
MEISTREYRHLAKMNDLRFYSENLKKREPLYATVVRAMPSFKTSSYDTYFQRLQFFWQHLRFLLTFSAEQAILRWRFTQDRAKMMALDSLAKRLVPKASKQVCIAYGD

Organism: NCBI:txid221518

Secondary structure (DSSP, 8-state):
-PPPHHHHHHHTTHHHHHHHHHHHHHH-HHHHHHHHHPPP---S-HHHHHHHHHHHHHHHHHHHHHHHHTTHHHHHHHHHHHHHHHHHHHHHHH-SS--TT---PPP-